Protein AF-A0A5N9B0N8-F1 (afdb_monomer_lite)

Sequence (175 aa):
MSESKKLPGFKNKVILDAEEISSILDNLSDSVPDEMTEAQEIITQRESVINQAHLEARRIRETSQKEAAESKDSLEMEHQKLVSETEVLKTAHNEAEVINSDAIAEAEKIIAKAKADCEELLAKANTQALDQKDGADQYARETLFALEEHLSIHLSQVRKGLDVLNKDMPTSMAS

Secondary structure (DSSP, 8-state):
----EEPTT-TT-EE--HHHHHHHHHHHHHHHHHHHHHHHHHHHHHHHHHHHHHHHHHHHHHHHHHHHHHHHHHHHHHHHHHHHHHHHHHHHHHHHHHHHHHHHHHHHHHHHHHHHHHHHHHHHHHHHHHHHHHHHHHHHHHHHHHHHHHHHHHHHHHHHHHHHHHHTS------

pLDDT: mean 89.65, std 13.45, range [37.56, 98.12]

Foldseek 3Di:
DDDFDADPPDPPHTDDDPVVVVVVVVVCVVVVVVVVVVVVVVVVVVVVVVVVVVVVVVVVVVVVVVVVVVVVVVVVVVVVVVVVVVVVVVVVVVVVVVVVVVVVVVVVVVVVVVVVVVVVVVVVVVVVVVVVVVVVVVVVVVVVVVVVVVVVVVVVVVVVVVVVVVVVDDPPPDD

Structure (mmCIF, N/CA/C/O backbone):
data_AF-A0A5N9B0N8-F1
#
_entry.id   AF-A0A5N9B0N8-F1
#
loop_
_atom_site.group_PDB
_atom_site.id
_atom_site.type_symbol
_atom_site.label_atom_id
_atom_site.label_alt_id
_atom_site.label_comp_id
_atom_site.label_asym_id
_atom_site.label_entity_id
_atom_site.label_seq_id
_atom_site.pdbx_PDB_ins_code
_atom_site.Cartn_x
_atom_site.Cartn_y
_atom_site.Cartn_z
_atom_site.occupancy
_atom_site.B_iso_or_equiv
_atom_site.auth_seq_id
_atom_site.auth_comp_id
_atom_site.auth_asym_id
_atom_site.auth_atom_id
_atom_site.pdbx_PDB_model_num
ATOM 1 N N . MET A 1 1 ? -68.644 -11.154 77.947 1.00 37.56 1 MET A N 1
ATOM 2 C CA . MET A 1 1 ? -69.404 -9.888 77.871 1.00 37.56 1 MET A CA 1
ATOM 3 C C . MET A 1 1 ? -69.942 -9.619 79.264 1.00 37.56 1 MET A C 1
ATOM 5 O O . MET A 1 1 ? -70.882 -10.295 79.654 1.00 37.56 1 MET A O 1
ATOM 9 N N . SER A 1 2 ? -69.276 -8.759 80.043 1.00 46.62 2 SER A N 1
ATOM 10 C CA . SER A 1 2 ? -69.667 -8.495 81.435 1.00 46.62 2 SER A CA 1
ATOM 11 C C . SER A 1 2 ? -70.814 -7.475 81.469 1.00 46.62 2 SER A C 1
ATOM 13 O O . SER A 1 2 ? -70.790 -6.454 80.776 1.00 46.62 2 SER A O 1
ATOM 15 N N . GLU A 1 3 ? -71.870 -7.813 82.200 1.00 53.94 3 GLU A N 1
ATOM 16 C CA . GLU A 1 3 ? -73.143 -7.100 82.276 1.00 53.94 3 GLU A CA 1
ATOM 17 C C . GLU A 1 3 ? -72.995 -5.888 83.221 1.00 53.94 3 GLU A C 1
ATOM 19 O O . GLU A 1 3 ? -72.808 -6.034 84.426 1.00 53.94 3 GLU A O 1
ATOM 24 N N . SER A 1 4 ? -73.029 -4.659 82.689 1.00 59.16 4 SER A N 1
ATOM 25 C CA . SER A 1 4 ? -72.827 -3.434 83.484 1.00 59.16 4 SER A CA 1
ATOM 26 C C . SER A 1 4 ? -73.995 -3.154 84.438 1.00 59.16 4 SER A C 1
ATOM 28 O O . SER A 1 4 ? -75.061 -2.681 84.029 1.00 59.16 4 SER A O 1
ATOM 30 N N . LYS A 1 5 ? -73.777 -3.376 85.738 1.00 65.06 5 LYS A N 1
ATOM 31 C CA . LYS A 1 5 ? -74.766 -3.135 86.798 1.00 65.06 5 LYS A CA 1
ATOM 32 C C . LYS A 1 5 ? -74.772 -1.652 87.194 1.00 65.06 5 LYS A C 1
ATOM 34 O O . LYS A 1 5 ? -73.818 -1.147 87.773 1.00 65.06 5 LYS A O 1
ATOM 39 N N . LYS A 1 6 ? -75.832 -0.910 86.855 1.00 65.00 6 LYS A N 1
ATOM 40 C CA . LYS A 1 6 ? -75.953 0.533 87.166 1.00 65.00 6 LYS A CA 1
ATOM 41 C C . LYS A 1 6 ? -76.291 0.764 88.645 1.00 65.00 6 LYS A C 1
ATOM 43 O O . LYS A 1 6 ? -77.108 0.042 89.212 1.00 65.00 6 LYS A O 1
ATOM 48 N N . LEU A 1 7 ? -75.676 1.774 89.262 1.00 63.19 7 LEU A N 1
ATOM 49 C CA . LEU A 1 7 ? -75.805 2.060 90.694 1.00 63.19 7 LEU A CA 1
ATOM 50 C C . LEU A 1 7 ? -77.170 2.720 91.008 1.00 63.19 7 LEU A C 1
ATOM 52 O O . LEU A 1 7 ? -77.473 3.783 90.452 1.00 63.19 7 LEU A O 1
ATOM 56 N N . PRO A 1 8 ? -77.995 2.147 91.906 1.00 62.75 8 PRO A N 1
ATOM 57 C CA . PRO A 1 8 ? -79.290 2.722 92.268 1.00 62.75 8 PRO A CA 1
ATOM 58 C C . PRO A 1 8 ? -79.139 4.125 92.881 1.00 62.75 8 PRO A C 1
ATOM 60 O O . PRO A 1 8 ? -78.341 4.326 93.791 1.00 62.75 8 PRO A O 1
ATOM 63 N N . GLY A 1 9 ? -79.902 5.105 92.380 1.00 68.75 9 GLY A N 1
ATOM 64 C CA . GLY A 1 9 ? -79.916 6.488 92.889 1.00 68.75 9 GLY A CA 1
ATOM 65 C C . GLY A 1 9 ? -78.948 7.470 92.212 1.00 68.75 9 GLY A C 1
ATOM 66 O O . GLY A 1 9 ? -79.042 8.671 92.454 1.00 68.75 9 GLY A O 1
ATOM 67 N N . PHE A 1 10 ? -78.071 7.013 91.311 1.00 65.88 10 PHE A N 1
ATOM 68 C CA . PHE A 1 10 ? -77.095 7.870 90.626 1.00 65.88 10 PHE A CA 1
ATOM 69 C C . PHE A 1 10 ? -77.206 7.712 89.107 1.00 65.88 10 PHE A C 1
ATOM 71 O O . PHE A 1 10 ? -76.851 6.677 88.552 1.00 65.88 10 PHE A O 1
ATOM 78 N N . LYS A 1 11 ? -77.695 8.750 88.412 1.00 64.94 11 LYS A N 1
ATOM 79 C CA . LYS A 1 11 ? -78.148 8.641 87.010 1.00 64.94 11 LYS A CA 1
ATOM 80 C C . LYS A 1 11 ? -77.089 8.217 85.981 1.00 64.94 11 LYS A C 1
ATOM 82 O O . LYS A 1 11 ? -77.485 7.694 84.951 1.00 64.94 11 LYS A O 1
ATOM 87 N N . ASN A 1 12 ? -75.792 8.336 86.267 1.00 69.12 12 ASN A N 1
ATOM 88 C CA . ASN A 1 12 ? -74.714 7.978 85.332 1.00 69.12 12 ASN A CA 1
ATOM 89 C C . ASN A 1 12 ? -73.580 7.152 85.983 1.00 69.12 12 ASN A C 1
ATOM 91 O O . ASN A 1 12 ? -72.449 7.208 85.512 1.00 69.12 12 ASN A O 1
ATOM 95 N N . LYS A 1 13 ? -73.830 6.414 87.078 1.00 71.31 13 LYS A N 1
ATOM 96 C CA . LYS A 1 13 ? -72.783 5.602 87.734 1.00 71.31 13 LYS A CA 1
ATOM 97 C C . LYS A 1 13 ? -72.994 4.105 87.497 1.00 71.31 13 LYS A C 1
ATOM 99 O O . LYS A 1 13 ? -74.101 3.595 87.665 1.00 71.31 13 LYS A O 1
ATOM 104 N N . VAL A 1 14 ? -71.924 3.413 87.115 1.00 76.31 14 VAL A N 1
ATOM 105 C CA . VAL A 1 14 ? -71.875 1.958 86.912 1.00 76.31 14 VAL A CA 1
ATOM 106 C C . VAL A 1 14 ? -71.059 1.348 88.052 1.00 76.31 14 VAL A C 1
ATOM 108 O O . VAL A 1 14 ? -70.060 1.933 88.465 1.00 76.31 14 VAL A O 1
ATOM 111 N N . ILE A 1 15 ? -71.524 0.226 88.599 1.00 74.81 15 ILE A N 1
ATOM 112 C CA . ILE A 1 15 ? -70.805 -0.564 89.599 1.00 74.81 15 ILE A CA 1
ATOM 113 C C . ILE A 1 15 ? -69.772 -1.388 88.843 1.00 74.81 15 ILE A C 1
ATOM 115 O O . ILE A 1 15 ? -70.126 -2.150 87.946 1.00 74.81 15 ILE A O 1
ATOM 119 N N . LEU A 1 16 ? -68.511 -1.189 89.197 1.00 74.88 16 LEU A N 1
ATOM 120 C CA . LEU A 1 16 ? -67.382 -1.925 88.654 1.00 74.88 16 LEU A CA 1
ATOM 121 C C . LEU A 1 16 ? -66.881 -2.862 89.745 1.00 74.88 16 LEU A C 1
ATOM 123 O O . LEU A 1 16 ? -66.766 -2.446 90.901 1.00 74.88 16 LEU A O 1
ATOM 127 N N . ASP A 1 17 ? -66.617 -4.110 89.379 1.00 81.94 17 ASP A N 1
ATOM 128 C CA . ASP A 1 17 ? -65.942 -5.041 90.266 1.00 81.94 17 ASP A CA 1
ATOM 129 C C . ASP A 1 17 ? -64.457 -4.663 90.321 1.00 81.94 17 ASP A C 1
ATOM 131 O O . ASP A 1 17 ? -63.765 -4.626 89.300 1.00 81.94 17 ASP A O 1
ATOM 135 N N . ALA A 1 18 ? -63.991 -4.305 91.516 1.00 80.00 18 ALA A N 1
ATOM 136 C CA . ALA A 1 18 ? -62.612 -3.897 91.726 1.00 80.00 18 ALA A CA 1
ATOM 137 C C . ALA A 1 18 ? -61.636 -5.062 91.500 1.00 80.00 18 ALA A C 1
ATOM 139 O O . ALA A 1 18 ? -60.526 -4.811 91.041 1.00 80.00 18 ALA A O 1
ATOM 140 N N . GLU A 1 19 ? -62.043 -6.310 91.762 1.00 82.44 19 GLU A N 1
ATOM 141 C CA . GLU A 1 19 ? -61.208 -7.494 91.522 1.00 82.44 19 GLU A CA 1
ATOM 142 C C . GLU A 1 19 ? -61.094 -7.786 90.020 1.00 82.44 19 GLU A C 1
ATOM 144 O O . GLU A 1 19 ? -59.998 -8.031 89.516 1.00 82.44 19 GLU A O 1
ATOM 149 N N . GLU A 1 20 ? -62.199 -7.669 89.277 1.00 80.94 20 GLU A N 1
ATOM 150 C CA . GLU A 1 20 ? -62.219 -7.882 87.823 1.00 80.94 20 GLU A CA 1
ATOM 151 C C . GLU A 1 20 ? -61.387 -6.802 87.099 1.00 80.94 20 GLU A C 1
ATOM 153 O O . GLU A 1 20 ? -60.557 -7.129 86.250 1.00 80.94 20 GLU A O 1
ATOM 158 N N . ILE A 1 21 ? -61.505 -5.524 87.495 1.00 84.19 21 ILE A N 1
ATOM 159 C CA . ILE A 1 21 ? -60.656 -4.442 86.960 1.00 84.19 21 ILE A CA 1
ATOM 160 C C . ILE A 1 21 ? -59.192 -4.591 87.379 1.00 84.19 21 ILE A C 1
ATOM 162 O O . ILE A 1 21 ? -58.322 -4.369 86.538 1.00 84.19 21 ILE A O 1
ATOM 166 N N . SER A 1 22 ? -58.904 -4.962 88.633 1.00 85.00 22 SER A N 1
ATOM 167 C CA . SER A 1 22 ? -57.524 -5.190 89.085 1.00 85.00 22 SER A CA 1
ATOM 168 C C . SER A 1 22 ? -56.868 -6.285 88.258 1.00 85.00 22 SER A C 1
ATOM 170 O O . SER A 1 22 ? -55.783 -6.074 87.741 1.00 85.00 22 SER A O 1
ATOM 172 N N . SER A 1 23 ? -57.565 -7.399 88.018 1.00 85.50 23 SER A N 1
ATOM 173 C CA . SER A 1 23 ? -57.027 -8.496 87.208 1.00 85.50 23 SER A CA 1
ATOM 174 C C . SER A 1 23 ? -56.720 -8.082 85.765 1.00 85.50 23 SER A C 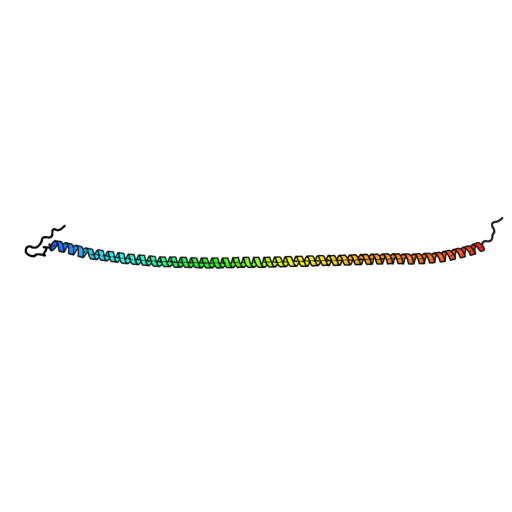1
ATOM 176 O O . SER A 1 23 ? -55.729 -8.523 85.189 1.00 85.50 23 SER A O 1
ATOM 178 N N . ILE A 1 24 ? -57.540 -7.215 85.162 1.00 84.88 24 ILE A N 1
ATOM 179 C CA . ILE A 1 24 ? -57.293 -6.690 83.813 1.00 84.88 24 ILE A CA 1
ATOM 180 C C . ILE A 1 24 ? -56.112 -5.716 83.830 1.00 84.88 24 ILE A C 1
ATOM 182 O O . ILE A 1 24 ? -55.301 -5.740 82.909 1.00 84.88 24 ILE A O 1
ATOM 186 N N . LEU A 1 25 ? -56.004 -4.874 84.863 1.00 85.12 25 LEU A N 1
ATOM 187 C CA . LEU A 1 25 ? -54.902 -3.927 85.019 1.00 85.12 25 LEU A CA 1
ATOM 188 C C . LEU A 1 25 ? -53.570 -4.642 85.274 1.00 85.12 25 LEU A C 1
ATOM 190 O O . LEU A 1 25 ? -52.573 -4.228 84.699 1.00 85.12 25 LEU A O 1
ATOM 194 N N . ASP A 1 26 ? -53.568 -5.715 86.065 1.00 85.81 26 ASP A N 1
ATOM 195 C CA . ASP A 1 26 ? -52.387 -6.534 86.350 1.00 85.81 26 ASP A CA 1
ATOM 196 C C . ASP A 1 26 ? -51.934 -7.277 85.085 1.00 85.81 26 ASP A C 1
ATOM 198 O O . ASP A 1 26 ? -50.780 -7.162 84.688 1.00 85.81 26 ASP A O 1
ATOM 202 N N . ASN A 1 27 ? -52.859 -7.918 84.356 1.00 84.88 27 ASN A N 1
ATOM 203 C CA . ASN A 1 27 ? -52.543 -8.550 83.068 1.00 84.88 27 ASN A CA 1
ATOM 204 C C . ASN A 1 27 ? -52.020 -7.542 82.028 1.00 84.88 27 ASN A C 1
ATOM 206 O O . ASN A 1 27 ? -51.100 -7.858 81.281 1.00 84.88 27 ASN A O 1
ATOM 210 N N . LEU A 1 28 ? -52.590 -6.332 81.973 1.00 84.19 28 LEU A N 1
ATOM 211 C CA . LEU A 1 28 ? -52.123 -5.262 81.085 1.00 84.19 28 LEU A CA 1
ATOM 212 C C . LEU A 1 28 ? -50.755 -4.723 81.530 1.00 84.19 28 LEU A C 1
ATOM 214 O O . LEU A 1 28 ? -49.909 -4.416 80.696 1.00 84.19 28 LEU A O 1
ATOM 218 N N . SER A 1 29 ? -50.541 -4.592 82.840 1.00 85.25 29 SER A N 1
ATOM 219 C CA . SER A 1 29 ? -49.274 -4.135 83.411 1.00 85.25 29 SER A CA 1
ATOM 220 C C . SER A 1 29 ? -48.150 -5.140 83.174 1.00 85.25 29 SER A C 1
ATOM 222 O O . SER A 1 29 ? -47.005 -4.717 83.035 1.00 85.25 29 SER A O 1
ATOM 224 N N . ASP A 1 30 ? -48.473 -6.430 83.106 1.00 86.69 30 ASP A N 1
ATOM 225 C CA . ASP A 1 30 ? -47.516 -7.493 82.813 1.00 86.69 30 ASP A CA 1
ATOM 226 C C . ASP A 1 30 ? -47.269 -7.645 81.300 1.00 86.69 30 ASP A C 1
ATOM 228 O O . ASP A 1 30 ? -46.124 -7.820 80.896 1.00 86.69 30 ASP A O 1
ATOM 232 N N . SER A 1 31 ? -48.294 -7.528 80.439 1.00 88.88 31 SER A N 1
ATOM 233 C CA . SER A 1 31 ? -48.149 -7.803 78.995 1.00 88.88 31 SER A CA 1
ATOM 234 C C . SER A 1 31 ? -47.655 -6.617 78.157 1.00 88.88 31 SER A C 1
ATOM 236 O O . SER A 1 31 ? -46.881 -6.801 77.218 1.00 88.88 31 SER A O 1
ATOM 238 N N . VAL A 1 32 ? -48.053 -5.383 78.489 1.00 91.25 32 VAL A N 1
ATOM 239 C CA . VAL A 1 32 ? -47.690 -4.186 77.703 1.00 91.25 32 VAL A CA 1
ATOM 240 C C . VAL A 1 32 ? -46.175 -3.931 77.654 1.00 91.25 32 VAL A C 1
ATOM 242 O O . VAL A 1 32 ? -45.683 -3.571 76.582 1.00 91.25 32 VAL A O 1
ATOM 245 N N . PRO A 1 33 ? -45.396 -4.088 78.745 1.00 92.00 33 PRO A N 1
ATOM 246 C CA . PRO A 1 33 ? -43.942 -3.924 78.692 1.00 92.00 33 PRO A CA 1
ATOM 247 C C . PRO A 1 33 ? -43.251 -4.927 77.760 1.00 92.00 33 PRO A C 1
ATOM 249 O O . PRO A 1 33 ? -42.335 -4.546 77.025 1.00 92.00 33 PRO A O 1
ATOM 252 N N . ASP A 1 34 ? -43.708 -6.180 77.759 1.00 89.75 34 ASP A N 1
ATOM 253 C CA . ASP A 1 34 ? -43.173 -7.239 76.898 1.00 89.75 34 ASP A CA 1
ATOM 254 C C . ASP A 1 34 ? -43.481 -6.936 75.423 1.00 89.75 34 ASP A C 1
ATOM 256 O O . ASP A 1 34 ? -42.579 -6.940 74.583 1.00 89.75 34 ASP A O 1
ATOM 260 N N . GLU A 1 35 ? -44.720 -6.534 75.124 1.00 90.88 35 GLU A N 1
ATOM 261 C CA . GLU A 1 35 ? -45.153 -6.103 73.788 1.00 90.88 35 GLU A CA 1
ATOM 262 C C . GLU A 1 35 ? -44.390 -4.853 73.299 1.00 90.88 35 GLU A C 1
ATOM 264 O O . GLU A 1 35 ? -44.020 -4.755 72.126 1.00 90.88 35 GLU A O 1
ATOM 269 N N . MET A 1 36 ? -44.108 -3.887 74.186 1.00 93.69 36 MET A N 1
ATOM 270 C CA . MET A 1 36 ? -43.288 -2.709 73.863 1.00 93.69 36 MET A CA 1
ATOM 271 C C . MET A 1 36 ? -41.834 -3.093 73.558 1.00 93.69 36 MET A C 1
ATOM 273 O O . MET A 1 36 ? -41.224 -2.510 72.657 1.00 93.69 36 MET A O 1
ATOM 277 N N . THR A 1 37 ? -41.281 -4.061 74.291 1.00 93.62 37 THR A N 1
ATOM 278 C CA . THR A 1 37 ? -39.913 -4.558 74.083 1.00 93.62 37 THR A CA 1
ATOM 279 C C . THR A 1 37 ? -39.804 -5.275 72.740 1.00 93.62 37 THR A C 1
ATOM 281 O O . THR A 1 37 ? -38.927 -4.942 71.942 1.00 93.62 37 THR A O 1
ATOM 284 N N . GLU A 1 38 ? -40.753 -6.161 72.430 1.00 94.88 38 GLU A N 1
ATOM 285 C CA . GLU A 1 38 ? -40.835 -6.841 71.135 1.00 94.88 38 GLU A CA 1
ATOM 286 C C . GLU A 1 38 ? -40.980 -5.833 69.980 1.00 94.88 38 GLU A C 1
ATOM 288 O O . GLU A 1 38 ? -40.261 -5.902 68.981 1.00 94.88 38 GLU A O 1
ATOM 293 N N . ALA A 1 39 ? -41.840 -4.819 70.130 1.00 95.31 39 ALA A N 1
ATOM 294 C CA . ALA A 1 39 ? -41.982 -3.760 69.132 1.00 95.31 39 ALA A CA 1
ATOM 295 C C . ALA A 1 39 ? -40.669 -2.984 68.906 1.00 95.31 39 ALA A C 1
ATOM 297 O O . ALA A 1 39 ? -40.326 -2.662 67.763 1.00 95.31 39 ALA A O 1
ATOM 298 N N . GLN A 1 40 ? -39.913 -2.702 69.969 1.00 94.69 40 GLN A N 1
ATOM 299 C CA . GLN A 1 40 ? -38.627 -2.009 69.882 1.00 94.69 40 GLN A CA 1
ATOM 300 C C . GLN A 1 40 ? -37.555 -2.861 69.185 1.00 94.69 40 GLN A C 1
ATOM 302 O O . GLN A 1 40 ? -36.766 -2.339 68.387 1.00 94.69 40 GLN A O 1
ATOM 307 N N . GLU A 1 41 ? -37.539 -4.169 69.436 1.00 96.00 41 GLU A N 1
ATOM 308 C CA . GLU A 1 41 ? -36.672 -5.119 68.735 1.00 96.00 41 GLU A CA 1
ATOM 309 C C . GLU A 1 41 ? -37.006 -5.180 67.242 1.00 96.00 41 GLU A C 1
ATOM 311 O O . GLU A 1 41 ? -36.106 -5.055 66.408 1.00 96.00 41 GLU A O 1
ATOM 316 N N . ILE A 1 42 ? -38.295 -5.249 66.890 1.00 96.50 42 ILE A N 1
ATOM 317 C CA . ILE A 1 42 ? -38.760 -5.219 65.496 1.00 96.50 42 ILE A CA 1
ATOM 318 C C . ILE A 1 42 ? -38.324 -3.925 64.799 1.00 96.50 42 ILE A C 1
ATOM 320 O O . ILE A 1 42 ? -37.845 -3.967 63.662 1.00 96.50 42 ILE A O 1
ATOM 324 N N . ILE A 1 43 ? -38.457 -2.766 65.455 1.00 95.62 43 ILE A N 1
ATOM 325 C CA . ILE A 1 43 ? -38.019 -1.475 64.894 1.00 95.62 43 ILE A CA 1
ATOM 326 C C . ILE A 1 43 ? -36.512 -1.490 64.632 1.00 95.62 43 ILE A C 1
ATOM 328 O O . ILE A 1 43 ? -36.076 -1.107 63.544 1.00 95.62 43 ILE A O 1
ATOM 332 N N . THR A 1 44 ? -35.733 -1.980 65.595 1.00 97.00 44 THR A N 1
ATOM 333 C CA . THR A 1 44 ? -34.269 -2.037 65.511 1.00 97.00 44 THR A CA 1
ATOM 334 C C . THR A 1 44 ? -33.819 -2.992 64.403 1.00 97.00 44 THR A C 1
ATOM 336 O O . THR A 1 44 ? -32.948 -2.666 63.592 1.00 97.00 44 THR A O 1
ATOM 339 N N . GLN A 1 45 ? -34.457 -4.159 64.301 1.00 96.88 45 GLN A N 1
ATOM 340 C CA . GLN A 1 45 ? -34.203 -5.126 63.238 1.00 96.88 45 GLN A CA 1
ATOM 341 C C . GLN A 1 45 ? -34.571 -4.549 61.865 1.00 96.88 45 GLN A C 1
ATOM 343 O O . GLN A 1 45 ? -33.794 -4.679 60.917 1.00 96.88 45 GLN A O 1
ATOM 348 N N . ARG A 1 46 ? -35.708 -3.850 61.753 1.00 97.62 46 ARG A N 1
ATOM 349 C CA . ARG A 1 46 ? -36.124 -3.167 60.521 1.00 97.62 46 ARG A CA 1
ATOM 350 C C . ARG A 1 46 ? -35.114 -2.101 60.098 1.00 97.62 46 ARG A C 1
ATOM 352 O O . ARG A 1 46 ? -34.764 -2.042 58.922 1.00 97.62 46 ARG A O 1
ATOM 359 N N . GLU A 1 47 ? -34.640 -1.271 61.025 1.00 96.88 47 GLU A N 1
ATOM 360 C CA . GLU A 1 47 ? -33.611 -0.263 60.734 1.00 96.88 47 GLU A CA 1
ATOM 361 C C . GLU A 1 47 ? -32.306 -0.902 60.250 1.00 96.88 47 GLU A C 1
ATOM 363 O O . GLU A 1 47 ? -31.724 -0.438 59.268 1.00 96.88 47 GLU A O 1
ATOM 368 N N . SER A 1 48 ? -31.881 -2.006 60.870 1.00 97.75 48 SER A N 1
ATOM 369 C CA . SER A 1 48 ? -30.715 -2.775 60.422 1.00 97.75 48 SER A CA 1
ATOM 370 C C . SER A 1 48 ? -30.878 -3.280 58.983 1.00 97.75 48 SER A C 1
ATOM 372 O O . SER A 1 48 ? -30.003 -3.051 58.145 1.00 97.75 48 SER A O 1
ATOM 374 N N . VAL A 1 49 ? -32.030 -3.880 58.657 1.00 97.69 49 VAL A N 1
ATOM 375 C CA . VAL A 1 49 ? -32.337 -4.374 57.302 1.00 97.69 49 VAL A CA 1
ATOM 376 C C . VAL A 1 49 ? -32.331 -3.238 56.275 1.00 97.69 49 VAL A C 1
ATOM 378 O O . VAL A 1 49 ? -31.753 -3.386 55.199 1.00 97.69 49 VAL A O 1
ATOM 381 N N . ILE A 1 50 ? -32.924 -2.086 56.601 1.00 97.31 50 ILE A N 1
ATOM 382 C CA . ILE A 1 50 ? -32.940 -0.911 55.716 1.00 97.31 50 ILE A CA 1
ATOM 383 C C . ILE A 1 50 ? -31.515 -0.408 55.455 1.00 97.31 50 ILE A C 1
ATOM 385 O O . ILE A 1 50 ? -31.149 -0.142 54.308 1.00 97.31 50 ILE A O 1
ATOM 389 N N . ASN A 1 51 ? -30.689 -0.318 56.497 1.00 97.31 51 ASN A N 1
ATOM 390 C CA . ASN A 1 51 ? -29.304 0.127 56.365 1.00 97.31 51 ASN A CA 1
ATOM 391 C C . ASN A 1 51 ? -28.470 -0.842 55.518 1.00 97.31 51 ASN A C 1
ATOM 393 O O . ASN A 1 51 ? -27.724 -0.400 54.642 1.00 97.31 51 ASN A O 1
ATOM 397 N N . GLN A 1 52 ? -28.635 -2.152 55.717 1.00 97.25 52 GLN A N 1
ATOM 398 C CA . GLN A 1 52 ? -27.986 -3.170 54.888 1.00 97.25 52 GLN A CA 1
ATOM 399 C C . GLN A 1 52 ? -28.428 -3.077 53.424 1.00 97.25 52 GLN A C 1
ATOM 401 O O . GLN A 1 52 ? -27.580 -3.065 52.533 1.00 97.25 52 GLN A O 1
ATOM 406 N N . ALA A 1 53 ? -29.730 -2.926 53.164 1.00 97.31 53 ALA A N 1
ATOM 407 C CA . ALA A 1 53 ? -30.254 -2.761 51.810 1.00 97.31 53 ALA A CA 1
ATOM 408 C C . ALA A 1 53 ? -29.696 -1.502 51.124 1.00 97.31 53 ALA A C 1
ATOM 410 O O . ALA A 1 53 ? -29.347 -1.543 49.944 1.00 97.31 53 ALA A O 1
ATOM 411 N N . HIS A 1 54 ? -29.554 -0.390 51.854 1.00 97.44 54 HIS A N 1
ATOM 412 C CA . HIS A 1 54 ? -28.944 0.828 51.319 1.00 97.44 54 HIS A CA 1
ATOM 413 C C . HIS A 1 54 ? -27.455 0.668 51.005 1.00 97.44 54 HIS A C 1
ATOM 415 O O . HIS A 1 54 ? -27.002 1.173 49.975 1.00 97.44 54 HIS A O 1
ATOM 421 N N . LEU A 1 55 ? -26.696 -0.013 51.866 1.00 97.62 55 LEU A N 1
ATOM 422 C CA . LEU A 1 55 ? -25.281 -0.297 51.622 1.00 97.62 55 LEU A CA 1
ATOM 423 C C . LEU A 1 55 ? -25.103 -1.193 50.395 1.00 97.62 55 LEU A C 1
ATOM 425 O O . LEU A 1 55 ? -24.289 -0.876 49.528 1.00 97.62 55 LEU A O 1
ATOM 429 N N . GLU A 1 56 ? -25.908 -2.246 50.275 1.00 97.44 56 GLU A N 1
ATOM 430 C CA . GLU A 1 56 ? -25.837 -3.157 49.134 1.00 97.44 56 GLU A CA 1
ATOM 431 C C . GLU A 1 56 ? -26.264 -2.464 47.834 1.00 97.44 56 GLU A C 1
ATOM 433 O O . GLU A 1 56 ? -25.576 -2.564 46.822 1.00 97.44 56 GLU A O 1
ATOM 438 N N . ALA A 1 57 ? -27.327 -1.652 47.865 1.00 97.62 57 ALA A N 1
ATOM 439 C CA . ALA A 1 57 ? -27.738 -0.855 46.710 1.00 97.62 57 ALA A CA 1
ATOM 440 C C . ALA A 1 57 ? -26.639 0.122 46.254 1.00 97.62 57 ALA A C 1
ATOM 442 O O . ALA A 1 57 ? -26.429 0.299 45.052 1.00 97.62 57 ALA A O 1
ATOM 443 N N . ARG A 1 58 ? -25.915 0.748 47.196 1.00 97.38 58 ARG A N 1
ATOM 444 C CA . ARG A 1 58 ? -24.758 1.598 46.868 1.00 97.38 58 ARG A CA 1
ATOM 445 C C . ARG A 1 58 ? -23.629 0.787 46.250 1.00 97.38 58 ARG A C 1
ATOM 447 O O . ARG A 1 58 ? -23.137 1.174 45.196 1.00 97.38 58 ARG A O 1
ATOM 454 N N . ARG A 1 59 ? -23.276 -0.351 46.849 1.00 97.75 59 ARG A N 1
ATOM 455 C CA . ARG A 1 59 ? -22.234 -1.253 46.346 1.00 97.75 59 ARG A CA 1
ATOM 456 C C . ARG A 1 59 ? -22.535 -1.727 44.923 1.00 97.75 59 ARG A C 1
ATOM 458 O O . ARG A 1 59 ? -21.661 -1.655 44.060 1.00 97.75 59 ARG A O 1
ATOM 465 N N . ILE A 1 60 ? -23.765 -2.169 44.658 1.00 97.62 60 ILE A N 1
ATOM 466 C CA . ILE A 1 60 ? -24.212 -2.593 43.322 1.00 97.62 60 ILE A CA 1
ATOM 467 C C . ILE A 1 60 ? -24.090 -1.435 42.331 1.00 97.62 60 ILE A C 1
ATOM 469 O O . ILE A 1 60 ? -23.606 -1.612 41.215 1.00 97.62 60 ILE A O 1
ATOM 473 N N . ARG A 1 61 ? -24.498 -0.228 42.730 1.00 97.81 61 ARG A N 1
ATOM 474 C CA . ARG A 1 61 ? -24.430 0.942 41.856 1.00 97.81 61 ARG A CA 1
ATOM 475 C C . ARG A 1 61 ? -22.991 1.348 41.545 1.00 97.81 61 ARG A C 1
ATOM 477 O O . ARG A 1 61 ? -22.699 1.633 40.390 1.00 97.81 61 ARG A O 1
ATOM 484 N N . GLU A 1 62 ? -22.106 1.354 42.536 1.00 97.50 62 GLU A N 1
ATOM 485 C CA . GLU A 1 62 ? -20.686 1.674 42.351 1.00 97.50 62 GLU A CA 1
ATOM 486 C C . GLU A 1 62 ? -19.982 0.647 41.463 1.00 97.50 62 GLU A C 1
ATOM 488 O O . GLU A 1 62 ? -19.269 1.028 40.539 1.00 97.50 62 GLU A O 1
ATOM 493 N N . THR A 1 63 ? -20.221 -0.645 41.694 1.00 97.56 63 THR A N 1
ATOM 494 C CA . THR A 1 63 ? -19.662 -1.720 40.856 1.00 97.56 63 THR A CA 1
ATOM 495 C C . THR A 1 63 ? -20.174 -1.632 39.424 1.00 97.56 63 THR A C 1
ATOM 497 O O . THR A 1 63 ? -19.366 -1.575 38.504 1.00 97.56 63 THR A O 1
ATOM 500 N N . SER A 1 64 ? -21.485 -1.472 39.231 1.00 97.12 64 SER A N 1
ATOM 501 C CA . SER A 1 64 ? -22.076 -1.308 37.895 1.00 97.12 64 SER A CA 1
ATOM 502 C C . SER A 1 64 ? -21.540 -0.068 37.172 1.00 97.12 64 SER A C 1
ATOM 504 O O . SER A 1 64 ? -21.280 -0.107 35.974 1.00 97.12 64 SER A O 1
ATOM 506 N N . GLN A 1 65 ? -21.367 1.051 37.884 1.00 96.69 65 GLN A N 1
ATOM 507 C CA . GLN A 1 65 ? -20.804 2.274 37.307 1.00 96.69 65 GLN A CA 1
ATOM 508 C C . GLN A 1 65 ? -19.334 2.105 36.933 1.00 96.69 65 GLN A C 1
ATOM 510 O O . GLN A 1 65 ? -18.924 2.582 35.878 1.00 96.69 65 GLN A O 1
ATOM 515 N N . LYS A 1 66 ? 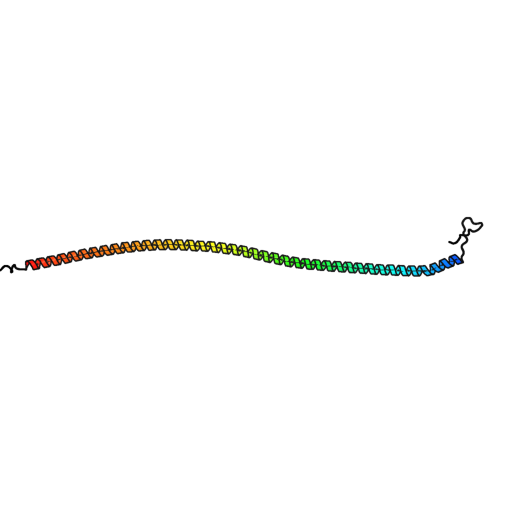-18.555 1.423 37.776 1.00 97.12 66 LYS A N 1
ATOM 516 C CA . LYS A 1 66 ? -17.152 1.125 37.505 1.00 97.12 66 LYS A CA 1
ATOM 517 C C . LYS A 1 66 ? -17.007 0.215 36.287 1.00 97.12 66 LYS A C 1
ATOM 519 O O . LYS A 1 66 ? -16.258 0.554 35.382 1.00 97.12 66 LYS A O 1
ATOM 524 N N . GLU A 1 67 ? -17.765 -0.876 36.224 1.00 96.44 67 GLU A N 1
ATOM 525 C CA . GLU A 1 67 ? -17.759 -1.799 35.083 1.00 96.44 67 GLU A CA 1
ATOM 526 C C . GLU A 1 67 ? -18.210 -1.108 33.791 1.00 96.44 67 GLU A C 1
ATOM 528 O O . GLU A 1 67 ? -17.601 -1.295 32.739 1.00 96.44 67 GLU A O 1
ATOM 533 N N . ALA A 1 68 ? -19.238 -0.256 33.860 1.00 96.12 68 ALA A N 1
ATOM 534 C CA . ALA A 1 68 ? -19.685 0.526 32.711 1.00 96.12 68 ALA A CA 1
ATOM 535 C C . ALA A 1 68 ? -18.615 1.521 32.234 1.00 96.12 68 ALA A C 1
ATOM 537 O O . ALA A 1 68 ? -18.445 1.695 31.028 1.00 96.12 68 ALA A O 1
ATOM 538 N N . ALA A 1 69 ? -17.894 2.162 33.158 1.00 96.25 69 ALA A N 1
ATOM 539 C CA . ALA A 1 69 ? -16.792 3.059 32.824 1.00 96.25 69 ALA A CA 1
ATOM 540 C C . ALA A 1 69 ? -15.620 2.295 32.190 1.00 96.25 69 ALA A C 1
ATOM 542 O O . ALA A 1 69 ? -15.177 2.665 31.110 1.00 96.25 69 ALA A O 1
ATOM 543 N N . GLU A 1 70 ? -15.187 1.186 32.794 1.00 96.25 70 GLU A N 1
ATOM 544 C CA . GLU A 1 70 ? -14.110 0.339 32.262 1.00 96.25 70 GLU A CA 1
ATOM 545 C C . GLU A 1 70 ? -14.461 -0.228 30.880 1.00 96.25 70 GLU A C 1
ATOM 547 O O . GLU A 1 70 ? -13.640 -0.203 29.963 1.00 96.25 70 GLU A O 1
ATOM 552 N N . SER A 1 71 ? -15.702 -0.691 30.697 1.00 95.25 71 SER A N 1
ATOM 553 C CA . SER A 1 71 ? -16.182 -1.165 29.400 1.00 95.25 71 SER A CA 1
ATOM 554 C C . SER A 1 71 ? -16.170 -0.043 28.364 1.00 95.25 71 SER A C 1
ATOM 556 O O . SER A 1 71 ? -15.669 -0.250 27.258 1.00 95.25 71 SER A O 1
ATOM 558 N N . LYS A 1 72 ? -16.649 1.154 28.722 1.00 95.50 72 LYS A N 1
ATOM 559 C CA . LYS A 1 72 ? -16.635 2.309 27.824 1.00 95.50 72 LYS A CA 1
ATOM 560 C C . LYS A 1 72 ? -15.211 2.690 27.419 1.00 95.50 72 LYS A C 1
ATOM 562 O O . LYS A 1 72 ? -14.961 2.852 26.229 1.00 95.50 72 LYS A O 1
ATOM 567 N N . ASP A 1 73 ? -14.293 2.765 28.376 1.00 96.12 73 ASP A N 1
ATOM 568 C CA . ASP A 1 73 ? -12.892 3.098 28.113 1.00 96.12 73 ASP A CA 1
ATOM 569 C C . ASP A 1 73 ? -12.245 2.054 27.189 1.00 96.12 73 ASP A C 1
ATOM 571 O O . ASP A 1 73 ? -11.570 2.408 26.221 1.00 96.12 73 ASP A O 1
ATOM 575 N N . SER A 1 74 ? -12.511 0.762 27.423 1.00 94.38 74 SER A N 1
ATOM 576 C CA . SER A 1 74 ? -11.993 -0.318 26.573 1.00 94.38 74 SER A CA 1
ATOM 577 C C . SER A 1 74 ? -12.526 -0.258 25.136 1.00 94.38 74 SER A C 1
ATOM 579 O O . SER A 1 74 ? -11.749 -0.390 24.189 1.00 94.38 74 SER A O 1
ATOM 581 N N . LEU A 1 75 ? -13.826 0.009 24.962 1.00 94.56 75 LEU A N 1
ATOM 582 C CA . LEU A 1 75 ? -14.461 0.152 23.651 1.00 94.56 75 LEU A CA 1
ATOM 583 C C . LEU A 1 75 ? -13.940 1.384 22.909 1.00 94.56 75 LEU A C 1
ATOM 585 O O . LEU A 1 75 ? -13.743 1.337 21.697 1.00 94.56 75 LEU A O 1
ATOM 589 N N . GLU A 1 76 ? -13.703 2.484 23.620 1.00 93.75 76 GLU A N 1
ATOM 590 C CA . GLU A 1 76 ? -13.186 3.715 23.029 1.00 93.75 76 GLU A CA 1
ATOM 591 C C . GLU A 1 76 ? -11.729 3.546 22.571 1.00 93.75 76 GLU A C 1
ATOM 593 O O . GLU A 1 76 ? -11.385 3.971 21.466 1.00 93.75 76 GLU A O 1
ATOM 598 N N . MET A 1 77 ? -10.899 2.829 23.339 1.00 93.81 77 MET A N 1
ATOM 599 C CA . MET A 1 77 ? -9.548 2.442 22.912 1.00 93.81 77 MET A CA 1
ATOM 600 C C . MET A 1 77 ? -9.563 1.536 21.673 1.00 93.81 77 MET A C 1
ATOM 602 O O . MET A 1 77 ? -8.792 1.762 20.737 1.00 93.81 77 MET A O 1
ATOM 606 N N . GLU A 1 78 ? -10.428 0.518 21.642 1.00 92.75 78 GLU A N 1
ATOM 607 C CA . GLU A 1 78 ? -10.547 -0.380 20.488 1.00 92.75 78 GLU A CA 1
ATOM 608 C C . GLU A 1 78 ? -11.034 0.371 19.243 1.00 92.75 78 GLU A C 1
ATOM 610 O O . GLU A 1 78 ? -10.464 0.225 18.160 1.00 92.75 78 GLU A O 1
ATOM 615 N N . HIS A 1 79 ? -12.032 1.242 19.403 1.00 92.69 79 HIS A N 1
ATOM 616 C CA . HIS A 1 79 ? -12.543 2.070 18.319 1.00 92.69 79 HIS A CA 1
ATOM 617 C C . HIS A 1 79 ? -11.462 2.992 17.748 1.00 92.69 79 HIS A C 1
ATOM 619 O O . HIS A 1 79 ? -11.276 3.030 16.532 1.00 92.69 79 HIS A O 1
ATOM 625 N N . GLN A 1 80 ? -10.707 3.691 18.603 1.00 91.12 80 GLN A N 1
ATOM 626 C CA . GLN A 1 80 ? -9.602 4.547 18.161 1.00 91.12 80 GLN A CA 1
ATOM 627 C C . GLN A 1 80 ? -8.540 3.753 17.396 1.00 91.12 80 GLN A C 1
ATOM 629 O O . GLN A 1 80 ? -8.067 4.205 16.352 1.00 91.12 80 GLN A O 1
ATOM 634 N N . LYS A 1 81 ? -8.209 2.544 17.865 1.00 91.81 81 LYS A N 1
ATOM 635 C CA . LYS A 1 81 ? -7.272 1.660 17.172 1.00 91.81 81 LYS A CA 1
ATOM 636 C C . LYS A 1 81 ? -7.784 1.295 15.775 1.00 91.81 81 LYS A C 1
ATOM 638 O O . LYS A 1 81 ? -7.063 1.521 14.806 1.00 91.81 81 LYS A O 1
ATOM 643 N N . LEU A 1 82 ? -9.026 0.825 15.655 1.00 93.12 82 LEU A N 1
ATOM 644 C CA . LEU A 1 82 ? -9.627 0.441 14.371 1.00 93.12 82 LEU A CA 1
ATOM 645 C C . LEU A 1 82 ? -9.738 1.618 13.393 1.00 93.12 82 LEU A C 1
ATOM 647 O O . LEU A 1 82 ? -9.476 1.454 12.200 1.00 93.12 82 LEU A O 1
ATOM 651 N N . VAL A 1 83 ? -10.100 2.808 13.885 1.00 91.94 83 VAL A N 1
ATOM 652 C CA . VAL A 1 83 ? -10.135 4.031 13.070 1.00 91.94 83 VAL A CA 1
ATOM 653 C C . VAL A 1 83 ? -8.737 4.361 12.557 1.00 91.94 83 VAL A C 1
ATOM 655 O O . VAL A 1 83 ? -8.582 4.573 11.356 1.00 91.94 83 VAL A O 1
ATOM 658 N N . SER A 1 84 ? -7.718 4.330 13.422 1.00 90.50 84 SER A N 1
ATOM 659 C CA . SER A 1 84 ? -6.337 4.620 13.018 1.00 90.50 84 SER A CA 1
ATOM 660 C C . SER A 1 84 ? -5.797 3.607 12.004 1.00 90.50 84 SER A C 1
ATOM 662 O O . SER A 1 84 ? -5.199 3.997 11.006 1.00 90.50 84 SER A O 1
ATOM 664 N N . GLU A 1 85 ? -6.066 2.313 12.200 1.00 89.06 85 GLU A N 1
ATOM 665 C CA . GLU A 1 85 ? -5.658 1.253 11.274 1.00 89.06 85 GLU A CA 1
ATOM 666 C C . GLU A 1 85 ? -6.336 1.424 9.910 1.00 89.06 85 GLU A C 1
ATOM 668 O O . GLU A 1 85 ? -5.689 1.300 8.870 1.00 89.06 85 GLU A O 1
ATOM 673 N N . THR A 1 86 ? -7.626 1.769 9.907 1.00 89.75 86 THR A N 1
ATOM 674 C CA . THR A 1 86 ? -8.383 2.008 8.672 1.00 89.75 86 THR A CA 1
ATOM 675 C C . THR A 1 86 ? -7.888 3.255 7.945 1.00 89.75 86 THR A C 1
ATOM 677 O O . THR A 1 86 ? -7.780 3.249 6.719 1.00 89.75 86 THR A O 1
ATOM 680 N N . GLU A 1 87 ? -7.573 4.325 8.677 1.00 91.94 87 GLU A N 1
ATOM 681 C CA . GLU A 1 87 ? -7.036 5.555 8.100 1.00 91.94 87 GLU A CA 1
ATOM 682 C C . GLU A 1 87 ? -5.664 5.313 7.468 1.00 91.94 87 GLU A C 1
ATOM 684 O O . GLU A 1 87 ? -5.479 5.661 6.305 1.00 91.94 87 GLU A O 1
ATOM 689 N N . VAL A 1 88 ? -4.754 4.635 8.176 1.00 93.44 88 VAL A N 1
ATOM 690 C CA . VAL A 1 88 ? -3.430 4.261 7.655 1.00 93.44 88 VAL A CA 1
ATOM 691 C C . VAL A 1 88 ? -3.551 3.381 6.412 1.00 93.44 88 VAL A C 1
ATOM 693 O O . VAL A 1 88 ? -2.838 3.589 5.433 1.00 93.44 88 VAL A O 1
ATOM 696 N N . LEU A 1 89 ? -4.464 2.408 6.413 1.00 92.81 89 LEU A N 1
ATOM 697 C CA . LEU A 1 89 ? -4.666 1.545 5.251 1.00 92.81 89 LEU A CA 1
ATOM 698 C C . LEU A 1 89 ? -5.215 2.335 4.058 1.00 92.81 89 LEU A C 1
ATOM 700 O O . LEU A 1 89 ? -4.770 2.136 2.928 1.00 92.81 89 LEU A O 1
ATOM 704 N N . LYS A 1 90 ? -6.144 3.264 4.303 1.00 94.44 90 LYS A N 1
ATOM 705 C CA . LYS A 1 90 ? -6.707 4.135 3.268 1.00 94.44 90 LYS A CA 1
ATOM 706 C C . LYS A 1 90 ? -5.655 5.077 2.683 1.00 94.44 90 LYS A C 1
ATOM 708 O O . LYS A 1 90 ? -5.603 5.228 1.464 1.00 94.44 90 LYS A O 1
ATOM 713 N N . THR A 1 91 ? -4.829 5.712 3.515 1.00 95.12 91 THR A N 1
ATOM 714 C CA . THR A 1 91 ? -3.767 6.607 3.034 1.00 95.12 91 THR A CA 1
ATOM 715 C C . THR A 1 91 ? -2.710 5.832 2.259 1.00 95.12 91 THR A C 1
ATOM 717 O O . THR A 1 91 ? -2.402 6.216 1.134 1.00 95.12 91 THR A O 1
ATOM 720 N N . ALA A 1 92 ? -2.246 4.694 2.782 1.00 94.19 92 ALA A N 1
ATOM 721 C CA . ALA A 1 92 ? -1.284 3.834 2.097 1.00 94.19 92 ALA A CA 1
ATOM 722 C C . ALA A 1 92 ? -1.813 3.323 0.747 1.00 94.19 92 ALA A C 1
ATOM 724 O O . ALA A 1 92 ? -1.065 3.264 -0.227 1.00 94.19 92 ALA A O 1
ATOM 725 N N . HIS A 1 93 ? -3.103 2.978 0.665 1.00 94.88 93 HIS A N 1
ATOM 726 C CA . HIS A 1 93 ? -3.724 2.560 -0.591 1.00 94.88 93 HIS A CA 1
ATOM 727 C C . HIS A 1 93 ? -3.745 3.693 -1.622 1.00 94.88 93 HIS A C 1
ATOM 729 O O . HIS A 1 93 ? -3.295 3.494 -2.748 1.00 94.88 93 HIS A O 1
ATOM 735 N N . ASN A 1 94 ? -4.188 4.889 -1.225 1.00 95.62 94 ASN A N 1
ATOM 736 C CA . ASN A 1 94 ? -4.206 6.054 -2.110 1.00 95.62 94 ASN A CA 1
ATOM 737 C C . ASN A 1 94 ? -2.794 6.427 -2.591 1.00 95.62 94 ASN A C 1
ATOM 739 O O . ASN A 1 94 ? -2.598 6.720 -3.767 1.00 95.62 94 ASN A O 1
ATOM 743 N N . GLU A 1 95 ? -1.797 6.402 -1.701 1.00 96.88 95 GLU A N 1
ATOM 744 C CA . GLU A 1 95 ? -0.399 6.656 -2.068 1.00 96.88 95 GLU A CA 1
ATOM 745 C C . GLU A 1 95 ? 0.127 5.606 -3.053 1.00 96.88 95 GLU A C 1
ATOM 747 O O . GLU A 1 95 ? 0.779 5.956 -4.037 1.00 96.88 95 GLU A O 1
ATOM 752 N N . ALA A 1 96 ? -0.195 4.327 -2.840 1.00 96.00 96 ALA A N 1
ATOM 753 C CA . ALA A 1 96 ? 0.185 3.256 -3.755 1.00 96.00 96 ALA A CA 1
ATOM 754 C C . ALA A 1 96 ? -0.454 3.419 -5.144 1.00 96.00 96 ALA A C 1
ATOM 756 O O . ALA A 1 96 ? 0.221 3.195 -6.149 1.00 96.00 96 ALA A O 1
ATOM 757 N N . GLU A 1 97 ? -1.723 3.833 -5.221 1.00 97.38 97 GLU A N 1
ATOM 758 C CA . GLU A 1 97 ? -2.389 4.121 -6.497 1.00 97.38 97 GLU A CA 1
ATOM 759 C C . GLU A 1 97 ? -1.710 5.268 -7.251 1.00 97.38 97 GLU A C 1
ATOM 761 O O . GLU A 1 97 ? -1.463 5.145 -8.453 1.00 97.38 97 GLU A O 1
ATOM 766 N N . VAL A 1 98 ? -1.348 6.347 -6.550 1.00 97.56 98 VAL A N 1
ATOM 767 C CA . VAL A 1 98 ? -0.622 7.483 -7.140 1.00 97.56 98 VAL A CA 1
ATOM 768 C C . VAL A 1 98 ? 0.743 7.040 -7.662 1.00 97.56 98 VAL A C 1
ATOM 770 O O . VAL A 1 98 ? 1.051 7.276 -8.827 1.00 97.56 98 VAL A O 1
ATOM 773 N N . ILE A 1 99 ? 1.530 6.327 -6.850 1.00 97.25 99 ILE A N 1
ATOM 774 C CA . ILE A 1 99 ? 2.851 5.820 -7.255 1.00 97.25 99 ILE A CA 1
ATOM 775 C C . ILE A 1 99 ? 2.733 4.917 -8.485 1.00 97.25 99 ILE A C 1
ATOM 777 O O . ILE A 1 99 ? 3.538 5.020 -9.410 1.00 97.25 99 ILE A O 1
ATOM 781 N N . ASN A 1 100 ? 1.735 4.032 -8.510 1.00 97.31 100 ASN A N 1
ATOM 782 C CA . ASN A 1 100 ? 1.528 3.132 -9.637 1.00 97.31 100 ASN A CA 1
ATOM 783 C C . ASN A 1 100 ? 1.133 3.900 -10.907 1.00 97.31 100 ASN A C 1
ATOM 785 O O . ASN A 1 100 ? 1.659 3.621 -11.982 1.00 97.31 100 ASN A O 1
ATOM 789 N N . SER A 1 101 ? 0.252 4.896 -10.784 1.00 97.94 101 SER A N 1
ATOM 790 C CA . SER A 1 101 ? -0.130 5.771 -11.896 1.00 97.94 101 SER A CA 1
ATOM 791 C C . SER A 1 101 ? 1.072 6.537 -12.455 1.00 97.94 101 SER A C 1
ATOM 793 O O . SER A 1 101 ? 1.289 6.544 -13.667 1.00 97.94 101 SER A O 1
ATOM 795 N N . ASP A 1 102 ? 1.888 7.135 -11.586 1.00 97.69 102 ASP A N 1
ATOM 796 C CA . ASP A 1 102 ? 3.082 7.886 -11.985 1.00 97.69 102 ASP A CA 1
ATOM 797 C C . ASP A 1 102 ? 4.126 6.979 -12.648 1.00 97.69 102 ASP A C 1
ATOM 799 O O . ASP A 1 102 ? 4.714 7.338 -13.670 1.00 97.69 102 ASP A O 1
ATOM 803 N N . ALA A 1 103 ? 4.322 5.769 -12.113 1.00 97.00 103 ALA A N 1
ATOM 804 C CA . ALA A 1 103 ? 5.225 4.780 -12.692 1.00 97.00 103 ALA A CA 1
ATOM 805 C C . ALA A 1 103 ? 4.777 4.340 -14.094 1.00 97.00 103 ALA A C 1
ATOM 807 O O . ALA A 1 103 ? 5.615 4.216 -14.990 1.00 97.00 103 ALA A O 1
ATOM 808 N N . ILE A 1 104 ? 3.471 4.136 -14.304 1.00 97.44 104 ILE A N 1
ATOM 809 C CA . ILE A 1 104 ? 2.910 3.809 -15.623 1.00 97.44 104 ILE A CA 1
ATOM 810 C C . ILE A 1 104 ? 3.134 4.970 -16.595 1.00 97.44 104 ILE A C 1
ATOM 812 O O . ILE A 1 104 ? 3.651 4.750 -17.691 1.00 97.44 104 ILE A O 1
ATOM 816 N N . ALA A 1 105 ? 2.819 6.202 -16.190 1.00 97.81 105 ALA A N 1
ATOM 817 C CA . ALA A 1 105 ? 2.981 7.380 -17.039 1.00 97.81 105 ALA A CA 1
ATOM 818 C C . ALA A 1 105 ? 4.447 7.605 -17.455 1.00 97.81 105 ALA A C 1
ATOM 820 O O . ALA A 1 105 ? 4.739 7.885 -18.622 1.00 97.81 105 ALA A O 1
ATOM 821 N N . GLU A 1 106 ? 5.393 7.443 -16.527 1.00 97.94 106 GLU A N 1
ATOM 822 C CA . GLU A 1 106 ? 6.817 7.579 -16.843 1.00 97.94 106 GLU A CA 1
ATOM 823 C C . GLU A 1 106 ? 7.313 6.425 -17.729 1.00 97.94 106 GLU A C 1
ATOM 825 O O . GLU A 1 106 ? 8.065 6.656 -18.678 1.00 97.94 106 GLU A O 1
ATOM 830 N N . ALA A 1 107 ? 6.848 5.192 -17.499 1.00 96.94 107 ALA A N 1
ATOM 831 C CA . ALA A 1 107 ? 7.174 4.057 -18.361 1.00 96.94 107 ALA A CA 1
ATOM 832 C C . ALA A 1 107 ? 6.684 4.273 -19.803 1.00 96.94 107 ALA A C 1
ATOM 834 O O . ALA A 1 107 ? 7.441 4.052 -20.752 1.00 96.94 107 ALA A O 1
ATOM 835 N N . GLU A 1 108 ? 5.453 4.758 -19.985 1.00 97.88 108 GLU A N 1
ATOM 836 C CA . GLU A 1 108 ? 4.908 5.097 -21.304 1.00 97.88 108 GLU A CA 1
ATOM 837 C C . GLU A 1 108 ? 5.750 6.164 -22.008 1.00 97.88 108 GLU A C 1
ATOM 839 O O . GLU A 1 108 ? 6.071 6.029 -23.192 1.00 97.88 108 GLU A O 1
ATOM 844 N N . LYS A 1 109 ? 6.180 7.190 -21.271 1.00 98.12 109 LYS A N 1
ATOM 845 C CA . LYS A 1 109 ? 7.036 8.259 -21.790 1.00 98.12 109 LYS A CA 1
ATOM 846 C C . LYS A 1 109 ? 8.416 7.752 -22.208 1.00 98.12 109 LYS A C 1
ATOM 848 O O . LYS A 1 109 ? 8.904 8.133 -23.274 1.00 98.12 109 LYS A O 1
ATOM 853 N N . ILE A 1 110 ? 9.035 6.879 -21.412 1.00 98.00 110 ILE A N 1
ATOM 854 C CA . ILE A 1 110 ? 10.318 6.246 -21.750 1.00 98.00 110 ILE A CA 1
ATOM 855 C C . ILE A 1 110 ? 10.175 5.418 -23.027 1.00 98.00 110 ILE A C 1
ATOM 857 O O . ILE A 1 110 ? 10.997 5.548 -23.934 1.00 98.00 110 ILE A O 1
ATOM 861 N N . ILE A 1 111 ? 9.118 4.606 -23.133 1.00 97.62 111 ILE A N 1
ATOM 862 C CA . ILE A 1 111 ? 8.864 3.782 -24.321 1.00 97.62 111 ILE A CA 1
ATOM 863 C C . ILE A 1 111 ? 8.629 4.664 -25.550 1.00 97.62 111 ILE A C 1
ATOM 865 O O . ILE A 1 111 ? 9.189 4.388 -26.611 1.00 97.62 111 ILE A O 1
ATOM 869 N N . ALA A 1 112 ? 7.827 5.722 -25.425 1.00 97.94 112 ALA A N 1
ATOM 870 C CA . ALA A 1 112 ? 7.559 6.650 -26.519 1.00 97.94 112 ALA A CA 1
ATOM 871 C C . ALA A 1 112 ? 8.846 7.326 -27.011 1.00 97.94 112 ALA A C 1
ATOM 873 O O . ALA A 1 112 ? 9.104 7.356 -28.214 1.00 97.94 112 ALA A O 1
ATOM 874 N N . LYS A 1 113 ? 9.690 7.796 -26.084 1.00 98.06 113 LYS A N 1
ATOM 875 C CA . LYS A 1 113 ? 10.983 8.398 -26.415 1.00 98.06 113 LYS A CA 1
ATOM 876 C C . LYS A 1 113 ? 11.923 7.398 -27.086 1.00 98.06 113 LYS A C 1
ATOM 878 O O . LYS A 1 113 ? 12.466 7.695 -28.141 1.00 98.06 113 LYS A O 1
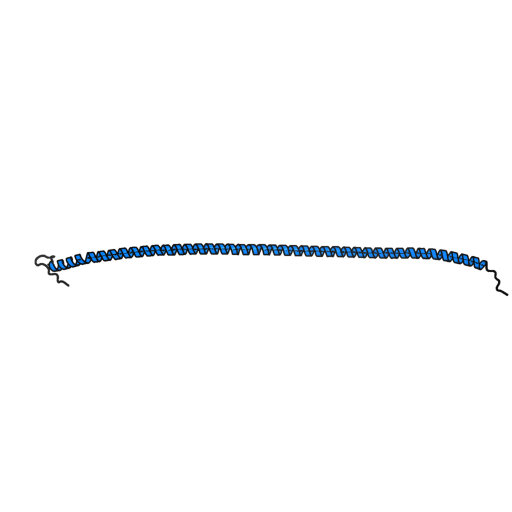ATOM 883 N N . ALA A 1 114 ? 12.068 6.200 -26.522 1.00 97.50 114 ALA A N 1
ATOM 884 C CA . ALA A 1 114 ? 12.934 5.169 -27.087 1.00 97.50 114 ALA A CA 1
ATOM 885 C C . ALA A 1 114 ? 12.502 4.766 -28.506 1.00 97.50 114 ALA A C 1
ATOM 887 O O . ALA A 1 114 ? 13.348 4.544 -29.368 1.00 97.50 114 ALA A O 1
ATOM 888 N N . LYS A 1 115 ? 11.190 4.698 -28.771 1.00 97.94 115 LYS A N 1
ATOM 889 C CA . LYS A 1 115 ? 10.664 4.449 -30.120 1.00 97.94 115 LYS A CA 1
ATOM 890 C C . LYS A 1 115 ? 11.034 5.569 -31.090 1.00 97.94 115 LYS A C 1
ATOM 892 O O . LYS A 1 115 ? 11.547 5.266 -32.161 1.00 97.94 115 LYS A O 1
ATOM 897 N N . ALA A 1 116 ? 10.835 6.827 -30.697 1.00 97.88 116 ALA A N 1
ATOM 898 C CA . ALA A 1 116 ? 11.193 7.978 -31.525 1.00 97.88 116 ALA A CA 1
ATOM 899 C C . ALA A 1 116 ? 12.702 8.013 -31.838 1.00 97.88 116 ALA A C 1
ATOM 901 O O . ALA A 1 116 ? 13.087 8.160 -32.996 1.00 97.88 116 ALA A O 1
ATOM 902 N N . ASP A 1 117 ? 13.548 7.784 -30.829 1.00 97.69 117 ASP A N 1
ATOM 903 C CA . ASP A 1 117 ? 15.006 7.751 -30.990 1.00 97.69 117 ASP A CA 1
ATOM 904 C C . ASP A 1 117 ? 15.440 6.615 -31.943 1.00 97.69 117 ASP A C 1
ATOM 906 O O . ASP A 1 117 ? 16.305 6.804 -32.803 1.00 97.69 117 ASP A O 1
ATOM 910 N N . CYS A 1 118 ? 14.818 5.434 -31.835 1.00 97.62 118 CYS A N 1
ATOM 911 C CA . CYS A 1 118 ? 15.065 4.305 -32.737 1.00 97.62 118 CYS A CA 1
ATOM 912 C C . CYS A 1 118 ? 14.652 4.605 -34.183 1.00 97.62 118 CYS A C 1
ATOM 914 O O . CYS A 1 118 ? 15.394 4.272 -35.109 1.00 97.62 118 CYS A O 1
ATOM 916 N N . GLU A 1 119 ? 13.486 5.217 -34.391 1.00 97.81 119 GLU A N 1
ATOM 917 C CA . GLU A 1 119 ? 13.012 5.610 -35.723 1.00 97.81 119 GLU A CA 1
ATOM 918 C C . GLU A 1 119 ? 13.957 6.627 -36.369 1.00 97.81 119 GLU A C 1
ATOM 920 O O . GLU A 1 119 ? 14.333 6.474 -37.534 1.00 97.81 119 GLU A O 1
ATOM 925 N N . GLU A 1 120 ? 14.413 7.618 -35.602 1.00 97.94 120 GLU A N 1
ATOM 926 C CA . GLU A 1 120 ? 15.380 8.607 -36.072 1.00 97.94 120 GLU A CA 1
ATOM 927 C C . GLU A 1 120 ? 16.725 7.961 -36.438 1.00 97.94 120 GLU A C 1
ATOM 929 O O . GLU A 1 120 ? 17.304 8.265 -37.486 1.00 97.94 120 GLU A O 1
ATOM 934 N N . LEU A 1 121 ? 17.222 7.043 -35.604 1.00 98.00 121 LEU A N 1
ATOM 935 C CA . LEU A 1 121 ? 18.475 6.332 -35.855 1.00 98.00 121 LEU A CA 1
ATOM 936 C C . LEU A 1 121 ? 18.384 5.460 -37.110 1.00 98.00 121 LEU A C 1
ATOM 938 O O . LEU A 1 121 ? 19.307 5.475 -37.926 1.00 98.00 121 LEU A O 1
ATOM 942 N N . LEU A 1 122 ? 17.274 4.742 -37.298 1.00 98.00 122 LEU A N 1
ATOM 943 C CA . LEU A 1 122 ? 17.036 3.941 -38.499 1.00 98.00 122 LEU A CA 1
ATOM 944 C C . LEU A 1 122 ? 16.960 4.813 -39.753 1.00 98.00 122 LEU A C 1
ATOM 946 O O . LEU A 1 122 ? 17.557 4.465 -40.772 1.00 98.00 122 LEU A O 1
ATOM 950 N N . ALA A 1 123 ? 16.275 5.956 -39.683 1.00 97.94 123 ALA A N 1
ATOM 951 C CA . ALA A 1 123 ? 16.213 6.899 -40.793 1.00 97.94 123 ALA A CA 1
ATOM 952 C C . ALA A 1 123 ? 17.615 7.407 -41.167 1.00 97.94 123 ALA A C 1
ATOM 954 O O . ALA A 1 123 ? 18.002 7.339 -42.333 1.00 97.94 123 ALA A O 1
ATOM 955 N N . LYS A 1 124 ? 18.412 7.828 -40.177 1.00 97.94 124 LYS A N 1
ATOM 956 C CA . LYS A 1 124 ? 19.800 8.274 -40.384 1.00 97.94 124 LYS A CA 1
ATOM 957 C C . LYS A 1 124 ? 20.681 7.179 -40.980 1.00 97.94 124 LYS A C 1
ATOM 959 O O . LYS A 1 124 ? 21.402 7.445 -41.938 1.00 97.94 124 LYS A O 1
ATOM 964 N N . ALA A 1 125 ? 20.608 5.962 -40.444 1.00 97.88 125 ALA A N 1
ATOM 965 C CA . ALA A 1 125 ? 21.391 4.830 -40.928 1.00 97.88 125 ALA A CA 1
ATOM 966 C C . ALA A 1 125 ? 21.041 4.477 -42.383 1.00 97.88 125 ALA A C 1
ATOM 968 O O . ALA A 1 125 ? 21.939 4.223 -43.183 1.00 97.88 125 ALA A O 1
ATOM 969 N N . ASN A 1 126 ? 19.755 4.517 -42.746 1.00 97.62 126 ASN A N 1
ATOM 970 C CA . ASN A 1 126 ? 19.315 4.274 -44.118 1.00 97.62 126 ASN A CA 1
ATOM 971 C C . ASN A 1 126 ? 19.825 5.346 -45.084 1.00 97.62 126 ASN A C 1
ATOM 973 O O . ASN A 1 126 ? 20.343 4.997 -46.143 1.00 97.62 126 ASN A O 1
ATOM 977 N N . THR A 1 127 ? 19.730 6.627 -44.717 1.00 98.00 127 THR A N 1
ATOM 978 C CA . THR A 1 127 ? 20.265 7.719 -45.543 1.00 98.00 127 THR A CA 1
ATOM 979 C C . THR A 1 127 ? 21.773 7.575 -45.734 1.00 98.00 127 THR A C 1
ATOM 981 O O . THR A 1 127 ? 22.247 7.581 -46.862 1.00 98.00 127 THR A O 1
ATOM 984 N N . GLN A 1 128 ? 22.526 7.332 -44.657 1.00 97.56 128 GLN A N 1
ATOM 985 C CA . GLN A 1 128 ? 23.976 7.127 -44.738 1.00 97.56 128 GLN A CA 1
ATOM 986 C C . GLN A 1 128 ? 24.354 5.917 -45.599 1.00 97.56 128 GLN A C 1
ATOM 988 O O . GLN A 1 128 ? 25.326 5.976 -46.348 1.00 97.56 128 GLN A O 1
ATOM 993 N N . ALA A 1 129 ? 23.596 4.821 -45.510 1.00 97.50 129 ALA A N 1
ATOM 994 C CA . ALA A 1 129 ? 23.832 3.636 -46.324 1.00 97.50 129 ALA A CA 1
ATOM 995 C C . ALA A 1 129 ? 23.564 3.891 -47.816 1.00 97.50 129 ALA A C 1
ATOM 997 O O . ALA A 1 129 ? 24.272 3.334 -48.656 1.00 97.50 129 ALA A O 1
ATOM 998 N N . LEU A 1 130 ? 22.562 4.711 -48.150 1.00 97.44 130 LEU A N 1
ATOM 999 C CA . LEU A 1 130 ? 22.297 5.137 -49.526 1.00 97.44 130 LEU A CA 1
ATOM 1000 C C . LEU A 1 130 ? 23.425 6.032 -50.043 1.00 97.44 130 LEU A C 1
ATOM 1002 O O . LEU A 1 130 ? 24.032 5.696 -51.054 1.00 97.44 130 LEU A O 1
ATOM 1006 N N . ASP A 1 131 ? 23.785 7.073 -49.293 1.00 97.44 131 ASP A N 1
ATOM 1007 C CA . ASP A 1 131 ? 24.866 7.992 -49.665 1.00 97.44 131 ASP A CA 1
ATOM 1008 C C . ASP A 1 131 ? 26.199 7.248 -49.860 1.00 97.44 131 ASP A C 1
ATOM 1010 O O . ASP A 1 131 ? 26.950 7.512 -50.801 1.00 97.44 131 ASP A O 1
ATOM 1014 N N . GLN A 1 132 ? 26.493 6.271 -48.993 1.00 96.56 132 GLN A N 1
ATOM 1015 C CA . GLN A 1 132 ? 27.695 5.448 -49.104 1.00 96.56 132 GLN A CA 1
ATOM 1016 C C . GLN A 1 132 ? 27.679 4.564 -50.356 1.00 96.56 132 GLN A C 1
ATOM 1018 O O . GLN A 1 132 ? 28.722 4.408 -50.995 1.00 96.56 132 GLN A O 1
ATOM 1023 N N . LYS A 1 133 ? 26.527 3.979 -50.708 1.00 97.25 133 LYS A N 1
ATOM 1024 C CA . LYS A 1 133 ? 26.383 3.181 -51.934 1.00 97.25 133 LYS A CA 1
ATOM 1025 C C . LYS A 1 133 ? 26.551 4.043 -53.176 1.00 97.25 133 LYS A C 1
ATOM 1027 O O . LYS A 1 133 ? 27.354 3.693 -54.034 1.00 97.25 133 LYS A O 1
ATOM 1032 N N . ASP A 1 134 ? 25.877 5.185 -53.225 1.00 97.06 134 ASP A N 1
ATOM 1033 C CA . ASP A 1 134 ? 25.944 6.102 -54.361 1.00 97.06 134 ASP A CA 1
ATOM 1034 C C . ASP A 1 134 ? 27.375 6.625 -54.564 1.00 97.06 134 ASP A C 1
ATOM 1036 O O . ASP A 1 134 ? 27.888 6.631 -55.687 1.00 97.06 134 ASP A O 1
ATOM 1040 N N . GLY A 1 135 ? 28.065 6.981 -53.474 1.00 97.06 135 GLY A N 1
ATOM 1041 C CA . GLY A 1 135 ? 29.470 7.386 -53.510 1.00 97.06 135 GLY A CA 1
ATOM 1042 C C . GLY A 1 135 ? 30.417 6.268 -53.964 1.00 97.06 135 GLY A C 1
ATOM 1043 O O . GLY A 1 135 ? 31.327 6.516 -54.758 1.00 97.06 135 GLY A O 1
ATOM 1044 N N . ALA A 1 136 ? 30.199 5.029 -53.510 1.00 97.19 136 ALA A N 1
ATOM 1045 C CA . ALA A 1 136 ? 30.991 3.875 -53.936 1.00 97.19 136 ALA A CA 1
ATOM 1046 C C . ALA A 1 136 ? 30.781 3.547 -55.424 1.00 97.19 136 ALA A C 1
ATOM 1048 O O . ALA A 1 136 ? 31.754 3.304 -56.140 1.00 97.19 136 ALA A O 1
ATOM 1049 N N . ASP A 1 137 ? 29.537 3.598 -55.902 1.00 97.75 137 ASP A N 1
ATOM 1050 C CA . ASP A 1 137 ? 29.190 3.372 -57.307 1.00 97.75 137 ASP A CA 1
ATOM 1051 C C . ASP A 1 137 ? 29.780 4.459 -58.210 1.00 97.75 137 ASP A C 1
ATOM 1053 O O . ASP A 1 137 ? 30.287 4.170 -59.300 1.00 97.75 137 ASP A O 1
ATOM 1057 N N . GLN A 1 138 ? 29.757 5.717 -57.758 1.00 97.25 138 GLN A N 1
ATOM 1058 C CA . GLN A 1 138 ? 30.411 6.813 -58.461 1.00 97.25 138 GLN A CA 1
ATOM 1059 C C . GLN A 1 138 ? 31.927 6.604 -58.542 1.00 97.25 138 GLN A C 1
ATOM 1061 O O . GLN A 1 138 ? 32.489 6.678 -59.635 1.00 97.25 138 GLN A O 1
ATOM 1066 N N . TYR A 1 139 ? 32.576 6.286 -57.423 1.00 97.12 139 TYR A N 1
ATOM 1067 C CA . TYR A 1 139 ? 34.016 6.040 -57.384 1.00 97.12 139 TYR A CA 1
ATOM 1068 C C . TYR A 1 139 ? 34.434 4.857 -58.275 1.00 97.12 139 TYR A C 1
ATOM 1070 O O . TYR A 1 139 ? 35.422 4.937 -59.012 1.00 97.12 139 TYR A O 1
ATOM 1078 N N . ALA A 1 140 ? 33.663 3.765 -58.256 1.00 97.88 140 ALA A N 1
ATOM 1079 C CA . ALA A 1 140 ? 33.894 2.614 -59.123 1.00 97.88 140 ALA A CA 1
ATOM 1080 C C . ALA A 1 140 ? 33.798 3.006 -60.603 1.00 97.88 140 ALA A C 1
ATOM 1082 O O . ALA A 1 140 ? 34.651 2.619 -61.402 1.00 97.88 140 ALA A O 1
ATOM 1083 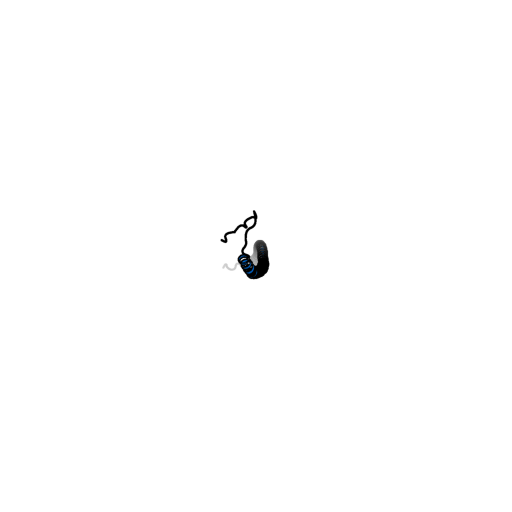N N . ARG A 1 141 ? 32.801 3.823 -60.965 1.00 97.81 141 ARG A N 1
ATOM 1084 C CA . ARG A 1 141 ? 32.623 4.328 -62.331 1.00 97.81 141 ARG A CA 1
ATOM 1085 C C . ARG A 1 141 ? 33.802 5.190 -62.781 1.00 97.81 141 ARG A C 1
ATOM 1087 O O . ARG A 1 141 ? 34.319 4.971 -63.871 1.00 97.81 141 ARG A O 1
ATOM 1094 N N . GLU A 1 142 ? 34.245 6.131 -61.952 1.00 97.44 142 GLU A N 1
ATOM 1095 C CA . GLU A 1 142 ? 35.401 6.992 -62.243 1.00 97.44 142 GLU A CA 1
ATOM 1096 C C . GLU A 1 142 ? 36.681 6.170 -62.437 1.00 97.44 142 GLU A C 1
ATOM 1098 O O . GLU A 1 142 ? 37.416 6.369 -63.405 1.00 97.44 142 GLU A O 1
ATOM 1103 N N . THR A 1 143 ? 36.906 5.183 -61.568 1.00 98.00 143 THR A N 1
ATOM 1104 C CA . THR A 1 143 ? 38.071 4.291 -61.648 1.00 98.00 143 THR A CA 1
ATOM 1105 C C . THR A 1 143 ? 38.042 3.429 -62.913 1.00 98.00 143 THR A C 1
ATOM 1107 O O . THR A 1 143 ? 39.069 3.264 -63.572 1.00 98.00 143 THR A O 1
ATOM 1110 N N . LEU A 1 144 ? 36.873 2.891 -63.281 1.00 97.38 144 LEU A N 1
ATOM 1111 C CA . LEU A 1 144 ? 36.709 2.096 -64.501 1.00 97.38 144 LEU A CA 1
ATOM 1112 C C . LEU A 1 144 ? 36.918 2.935 -65.767 1.00 97.38 144 LEU A C 1
ATOM 1114 O O . LEU A 1 144 ? 37.597 2.466 -66.678 1.00 97.38 144 LEU A O 1
ATOM 1118 N N . PHE A 1 145 ? 36.410 4.171 -65.808 1.00 97.56 145 PHE A N 1
ATOM 1119 C CA . PHE A 1 145 ? 36.663 5.086 -66.926 1.00 97.56 145 PHE A CA 1
ATOM 1120 C C . PHE A 1 145 ? 38.148 5.431 -67.065 1.00 97.56 145 PHE A C 1
ATOM 1122 O O . PHE A 1 145 ? 38.691 5.370 -68.167 1.00 97.56 145 PHE A O 1
ATOM 1129 N N . ALA A 1 146 ? 38.829 5.736 -65.958 1.00 97.25 146 ALA A N 1
ATOM 1130 C CA . ALA A 1 146 ? 40.265 6.002 -65.986 1.00 97.25 146 ALA A CA 1
ATOM 1131 C C . ALA A 1 146 ? 41.051 4.782 -66.501 1.00 97.25 146 ALA A C 1
ATOM 1133 O O . ALA A 1 146 ? 41.949 4.913 -67.334 1.00 97.25 146 ALA A O 1
ATOM 1134 N N . LEU A 1 147 ? 40.695 3.574 -66.051 1.00 96.81 147 LEU A N 1
ATOM 1135 C CA . LEU A 1 147 ? 41.327 2.340 -66.517 1.00 96.81 147 LEU A CA 1
ATOM 1136 C C . LEU A 1 147 ? 41.093 2.098 -68.018 1.00 96.81 147 LEU A C 1
ATOM 1138 O O . LEU A 1 147 ? 42.024 1.701 -68.721 1.00 96.81 147 LEU A O 1
ATOM 1142 N N . GLU A 1 148 ? 39.879 2.347 -68.515 1.00 97.50 148 GLU A N 1
ATOM 1143 C CA . GLU A 1 148 ? 39.551 2.270 -69.943 1.00 97.50 148 GLU A CA 1
ATOM 1144 C C . GLU A 1 148 ? 40.420 3.227 -70.770 1.00 97.50 148 GLU A C 1
ATOM 1146 O O . GLU A 1 148 ? 41.005 2.820 -71.779 1.00 97.50 148 GLU A O 1
ATOM 1151 N N . GLU A 1 149 ? 40.563 4.476 -70.322 1.00 97.31 149 GLU A N 1
ATOM 1152 C CA . GLU A 1 149 ? 41.404 5.476 -70.981 1.00 97.31 149 GLU A CA 1
ATOM 1153 C C . GLU A 1 149 ? 42.869 5.015 -71.048 1.00 97.31 149 GLU A C 1
ATOM 1155 O O . GLU A 1 149 ? 43.479 5.011 -72.125 1.00 97.31 149 GLU A O 1
ATOM 1160 N N . HIS A 1 150 ? 43.417 4.529 -69.929 1.00 97.19 150 HIS A N 1
ATOM 1161 C CA . HIS A 1 150 ? 44.774 3.982 -69.874 1.00 97.19 150 HIS A CA 1
ATOM 1162 C C . HIS A 1 150 ? 44.970 2.794 -70.829 1.00 97.19 150 HIS A C 1
ATOM 1164 O O . HIS A 1 150 ? 45.962 2.744 -71.566 1.00 97.19 150 HIS A O 1
ATOM 1170 N N . LEU A 1 151 ? 44.026 1.848 -70.864 1.00 96.69 151 LEU A N 1
ATOM 1171 C CA . LEU A 1 151 ? 44.085 0.701 -71.774 1.00 96.69 151 LEU A CA 1
ATOM 1172 C C . LEU A 1 151 ? 44.003 1.129 -73.242 1.00 96.69 151 LEU A C 1
ATOM 1174 O O . LEU A 1 151 ? 44.738 0.595 -74.073 1.00 96.69 151 LEU A O 1
ATOM 1178 N N . SER A 1 152 ? 43.166 2.114 -73.571 1.00 97.31 152 SER A N 1
ATOM 1179 C CA . SER A 1 152 ? 43.040 2.656 -74.929 1.00 97.31 152 SER A CA 1
ATOM 1180 C C . SER A 1 152 ? 44.347 3.293 -75.421 1.00 97.31 152 SER A C 1
ATOM 1182 O O . SER A 1 152 ? 44.781 3.059 -76.559 1.00 97.31 152 SER A O 1
ATOM 1184 N N . ILE A 1 153 ? 45.039 4.029 -74.543 1.00 96.12 153 ILE A N 1
ATOM 1185 C CA . ILE A 1 153 ? 46.365 4.598 -74.821 1.00 96.12 153 ILE A CA 1
ATOM 1186 C C . ILE A 1 153 ? 47.386 3.482 -75.076 1.00 96.12 153 ILE A C 1
ATOM 1188 O O . ILE A 1 153 ? 48.087 3.514 -76.093 1.00 96.12 153 ILE A O 1
ATOM 1192 N N . HIS A 1 154 ? 47.453 2.471 -74.205 1.00 95.88 154 HIS A N 1
ATOM 1193 C CA . HIS A 1 154 ? 48.393 1.358 -74.361 1.00 95.88 154 HIS A CA 1
ATOM 1194 C C . HIS A 1 154 ? 48.113 0.517 -75.612 1.00 95.88 154 HIS A C 1
ATOM 1196 O O . HIS A 1 154 ? 49.041 0.202 -76.356 1.00 95.88 154 HIS A O 1
ATOM 1202 N N . LEU A 1 155 ? 46.848 0.220 -75.922 1.00 95.81 155 LEU A N 1
ATOM 1203 C CA . LEU A 1 155 ? 46.468 -0.457 -77.167 1.00 95.81 155 LEU A CA 1
ATOM 1204 C C . LEU A 1 155 ? 46.881 0.353 -78.399 1.00 95.81 155 LEU A C 1
ATOM 1206 O O . LEU A 1 155 ? 47.385 -0.212 -79.370 1.00 95.81 155 LEU A O 1
ATOM 1210 N N . SER A 1 156 ? 46.717 1.677 -78.360 1.00 94.75 156 SER A N 1
ATOM 1211 C CA . SER A 1 156 ? 47.155 2.564 -79.441 1.00 94.75 156 SER A CA 1
ATOM 1212 C C . SER A 1 156 ? 48.677 2.553 -79.617 1.00 94.75 156 SER A C 1
ATOM 1214 O O . SER A 1 156 ? 49.162 2.574 -80.748 1.00 94.75 156 SER A O 1
ATOM 1216 N N . GLN A 1 157 ? 49.444 2.486 -78.524 1.00 94.56 157 GLN A N 1
ATOM 1217 C CA . GLN A 1 157 ? 50.904 2.339 -78.565 1.00 94.56 157 GLN A CA 1
ATOM 1218 C C . GLN A 1 157 ? 51.325 0.984 -79.150 1.00 94.56 157 GLN A C 1
ATOM 1220 O O . GLN A 1 157 ? 52.185 0.948 -80.028 1.00 94.56 157 GLN A O 1
ATOM 1225 N N . VAL A 1 158 ? 50.688 -0.113 -78.728 1.00 95.19 158 VAL A N 1
ATOM 1226 C CA . VAL A 1 158 ? 50.953 -1.462 -79.258 1.00 95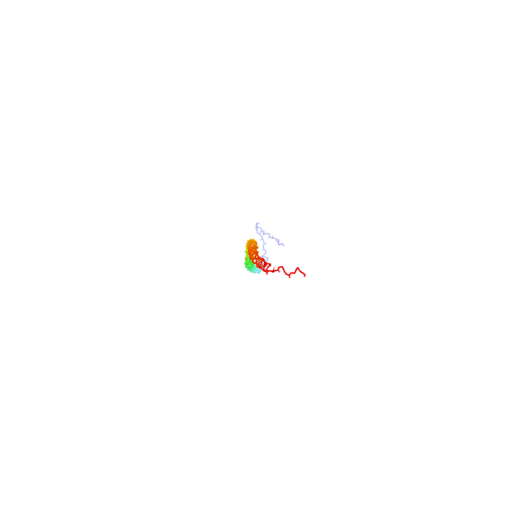.19 158 VAL A CA 1
ATOM 1227 C C . VAL A 1 158 ? 50.647 -1.533 -80.753 1.00 95.19 158 VAL A C 1
ATOM 1229 O O . VAL A 1 158 ? 51.473 -2.029 -81.514 1.00 95.19 158 VAL A O 1
ATOM 1232 N N . ARG A 1 159 ? 49.508 -0.983 -81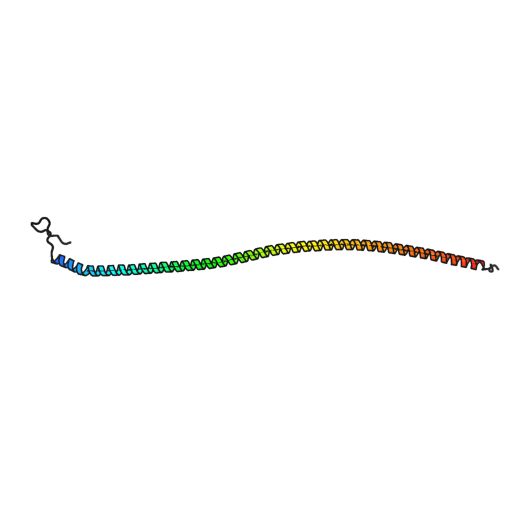.202 1.00 93.50 159 ARG A N 1
ATOM 1233 C CA . ARG A 1 159 ? 49.156 -0.912 -82.632 1.00 93.50 159 ARG A CA 1
ATOM 1234 C C . ARG A 1 159 ? 50.200 -0.149 -83.441 1.00 93.50 159 ARG A C 1
ATOM 1236 O O . ARG A 1 159 ? 50.669 -0.667 -84.444 1.00 93.50 159 ARG A O 1
ATOM 1243 N N . LYS A 1 160 ? 50.627 1.028 -82.967 1.00 92.38 160 LYS A N 1
ATOM 1244 C CA . LYS A 1 160 ? 51.708 1.794 -83.612 1.00 92.38 160 LYS A CA 1
ATOM 1245 C C . LYS A 1 160 ? 53.014 0.995 -83.678 1.00 92.38 160 LYS A C 1
ATOM 1247 O O . LYS A 1 160 ? 53.684 1.029 -84.702 1.00 92.38 160 LYS A O 1
ATOM 1252 N N . GLY A 1 161 ? 53.366 0.268 -82.616 1.00 91.75 161 GLY A N 1
ATOM 1253 C CA . GLY A 1 161 ? 54.537 -0.614 -82.602 1.00 91.75 161 GLY A CA 1
ATOM 1254 C C . GLY A 1 161 ? 54.443 -1.758 -83.619 1.00 91.75 161 GLY A C 1
ATOM 1255 O O . GLY A 1 161 ? 55.406 -2.015 -84.336 1.00 91.75 161 GLY A O 1
ATOM 1256 N N . LEU A 1 162 ? 53.277 -2.407 -83.729 1.00 89.88 162 LEU A N 1
ATOM 1257 C CA . LEU A 1 162 ? 53.018 -3.454 -84.726 1.00 89.88 162 LEU A CA 1
ATOM 1258 C C . LEU A 1 162 ? 53.055 -2.917 -86.163 1.00 89.88 162 LEU A C 1
ATOM 1260 O O . LEU A 1 162 ? 53.624 -3.577 -87.027 1.00 89.88 162 LEU A O 1
ATOM 1264 N N . ASP A 1 163 ? 52.500 -1.731 -86.423 1.00 91.00 163 ASP A N 1
ATOM 1265 C CA . ASP A 1 163 ? 52.542 -1.098 -87.749 1.00 91.00 163 ASP A CA 1
ATOM 1266 C C . ASP A 1 163 ? 53.981 -0.807 -88.196 1.00 91.00 163 ASP A C 1
ATOM 1268 O O . ASP A 1 163 ? 54.319 -1.019 -89.361 1.00 91.00 163 ASP A O 1
ATOM 1272 N N . VAL A 1 164 ? 54.846 -0.361 -87.274 1.00 89.62 164 VAL A N 1
ATOM 1273 C CA . VAL A 1 164 ? 56.281 -0.165 -87.543 1.00 89.62 164 VAL A CA 1
ATOM 1274 C C . VAL A 1 164 ? 56.948 -1.495 -87.904 1.00 89.62 164 VAL A C 1
ATOM 1276 O O . VAL A 1 164 ? 57.581 -1.586 -88.952 1.00 89.62 164 VAL A O 1
ATOM 1279 N N . LEU A 1 165 ? 56.737 -2.547 -87.106 1.00 82.94 165 LEU A N 1
ATOM 1280 C CA . LEU A 1 165 ? 57.313 -3.873 -87.365 1.00 82.94 165 LEU A CA 1
ATOM 1281 C C . LEU A 1 165 ? 56.801 -4.513 -88.669 1.00 82.94 165 LEU A C 1
ATOM 1283 O O . LEU A 1 165 ? 57.575 -5.143 -89.383 1.00 82.94 165 LEU A O 1
ATOM 1287 N N . ASN A 1 166 ? 55.519 -4.345 -89.009 1.00 77.06 166 ASN A N 1
ATOM 1288 C CA . ASN A 1 166 ? 54.950 -4.847 -90.265 1.00 77.06 166 ASN A CA 1
ATOM 1289 C C . ASN A 1 166 ? 55.482 -4.099 -91.493 1.00 77.06 166 ASN A C 1
ATOM 1291 O O . ASN A 1 166 ? 55.586 -4.688 -92.566 1.00 77.06 166 ASN A O 1
ATOM 1295 N N . LYS A 1 167 ? 55.828 -2.814 -91.355 1.00 71.25 167 LYS A N 1
ATOM 1296 C CA . LYS A 1 167 ? 56.447 -2.028 -92.430 1.00 71.25 167 LYS A CA 1
ATOM 1297 C C . LYS A 1 167 ? 57.908 -2.424 -92.675 1.00 71.25 167 LYS A C 1
ATOM 1299 O O . LYS A 1 167 ? 58.382 -2.301 -93.802 1.00 71.25 167 LYS A O 1
ATOM 1304 N N . ASP A 1 168 ? 58.567 -2.949 -91.645 1.00 61.12 168 ASP A N 1
ATOM 1305 C CA . ASP A 1 168 ? 59.922 -3.503 -91.700 1.00 61.12 168 ASP A CA 1
ATOM 1306 C C . ASP A 1 168 ? 59.953 -4.995 -92.098 1.00 61.12 168 ASP A C 1
ATOM 1308 O O . ASP A 1 168 ? 61.033 -5.576 -92.198 1.00 61.12 168 ASP A O 1
ATOM 1312 N N . MET A 1 169 ? 58.798 -5.625 -92.362 1.00 52.75 169 MET A N 1
ATOM 1313 C CA . MET A 1 169 ? 58.703 -6.983 -92.913 1.00 52.75 169 MET A CA 1
ATOM 1314 C C . MET A 1 169 ? 58.837 -6.911 -94.447 1.00 52.75 169 MET A C 1
ATOM 1316 O O . MET A 1 169 ? 57.887 -6.514 -95.126 1.00 52.75 169 MET A O 1
ATOM 1320 N N . PRO A 1 170 ? 59.996 -7.259 -95.042 1.00 53.19 170 PRO A N 1
ATOM 1321 C CA . PRO A 1 170 ? 60.117 -7.315 -96.489 1.00 53.19 170 PRO A CA 1
ATOM 1322 C C . PRO A 1 170 ? 59.205 -8.416 -97.030 1.00 53.19 170 PRO A C 1
ATOM 1324 O O . PRO A 1 170 ? 59.180 -9.536 -96.519 1.00 53.19 170 PRO A O 1
ATOM 1327 N N . THR A 1 171 ? 58.496 -8.110 -98.112 1.00 54.41 171 THR A N 1
ATOM 1328 C CA . THR A 1 171 ? 57.823 -9.078 -98.978 1.00 54.41 171 THR A CA 1
ATOM 1329 C C . THR A 1 171 ? 58.856 -10.080 -99.511 1.00 54.41 171 THR A C 1
ATOM 1331 O O . THR A 1 171 ? 59.423 -9.905 -100.582 1.00 54.41 171 THR A O 1
ATOM 1334 N N . SER A 1 172 ? 59.146 -11.124 -98.738 1.00 53.81 172 SER A N 1
ATOM 1335 C CA . SER A 1 172 ? 59.979 -12.261 -99.135 1.00 53.81 172 SER A CA 1
ATOM 1336 C C . SER A 1 172 ? 59.308 -13.565 -98.707 1.00 53.81 172 SER A C 1
ATOM 1338 O O . SER A 1 172 ? 59.886 -14.380 -97.999 1.00 53.81 172 SER A O 1
ATOM 1340 N N . MET A 1 173 ? 58.062 -13.742 -99.148 1.00 49.97 173 MET A N 1
ATOM 1341 C CA . MET A 1 173 ? 57.453 -15.040 -99.458 1.00 49.97 173 MET A CA 1
ATOM 1342 C C . MET A 1 173 ? 56.550 -14.844 -100.682 1.00 49.97 173 MET A C 1
ATOM 1344 O O . MET A 1 173 ? 55.331 -14.760 -100.587 1.00 49.97 173 MET A O 1
ATOM 1348 N N . ALA A 1 174 ? 57.195 -14.682 -101.836 1.00 45.91 174 ALA A N 1
ATOM 1349 C CA . ALA A 1 174 ? 56.613 -14.855 -103.163 1.00 45.91 174 ALA A CA 1
ATOM 1350 C C . ALA A 1 174 ? 57.733 -15.320 -104.107 1.00 45.91 174 ALA A C 1
ATOM 1352 O O . ALA A 1 174 ? 58.291 -14.537 -104.873 1.00 45.91 174 ALA A O 1
ATOM 1353 N N . SER A 1 175 ? 58.117 -16.589 -103.969 1.00 37.56 175 SER A N 1
ATOM 1354 C CA . SER A 1 175 ? 58.758 -17.449 -104.976 1.00 37.56 175 SER A CA 1
ATOM 1355 C C . SER A 1 175 ? 58.580 -18.891 -104.525 1.00 37.56 175 SER A C 1
ATOM 1357 O O . SER A 1 175 ? 58.900 -19.155 -103.345 1.00 37.56 175 SER A O 1
#

Radius of gyration: 73.11 Å; chains: 1; bounding box: 140×26×198 Å